Protein AF-A0A1H8MH37-F1 (afdb_monomer_lite)

Radius of gyration: 13.19 Å; chains: 1; bounding box: 40×23×22 Å

Sequence (75 aa):
MSSVDLLGTGVPGLDCILFGGLPKRGIYLATGEPGTGKTTLGLQFCLRASTQKQTAMFLTISQDARDLERIAASH

InterPro domains:
  IPR014774 KaiC-like domain [PF06745] (8-72)
  IPR020588 DNA recombination and repair protein RecA-like, ATP-binding domain [PS50162] (3-75)
  IPR027417 P-loop containing nucleoside triphosphate hydrolase [G3DSA:3.40.50.300] (2-75)
  IPR027417 P-loop containing nucleoside triphosphate hydrolase [SSF52540] (2-71)
  IPR051347 Circadian clock KaiC-related [PTHR42926] (3-75)

pLDDT: mean 91.86, std 7.99, range [44.66, 97.38]

Organism: NCBI:txid387096

Secondary structure (DSSP, 8-state):
-PPPPEE--S-HHHHHHTTTSEETT-------STTSSHHHHHHHHHHHHHHTT-------SSS-HHHHHHHHHT-

Structure (mmCIF, N/CA/C/O backbone):
data_AF-A0A1H8MH37-F1
#
_e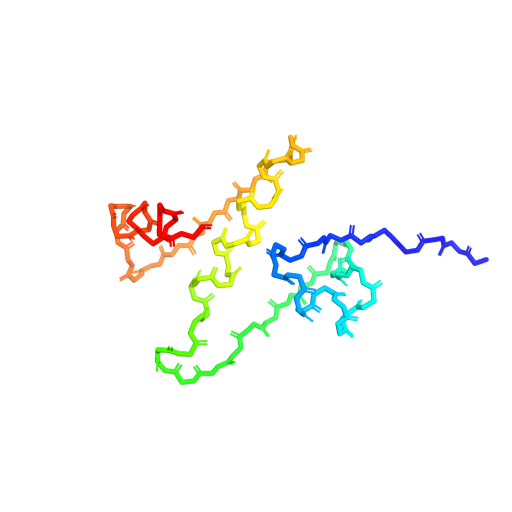ntry.id   AF-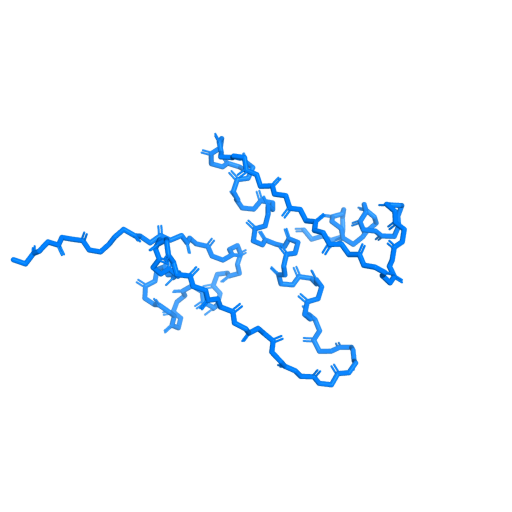A0A1H8MH37-F1
#
loop_
_atom_site.group_PDB
_atom_site.id
_atom_site.type_symbol
_atom_site.label_atom_id
_atom_site.label_alt_id
_atom_site.label_comp_id
_atom_site.label_asym_id
_atom_site.label_entity_id
_atom_site.label_seq_id
_atom_site.pdbx_PDB_ins_code
_atom_site.Cartn_x
_atom_site.Cartn_y
_atom_site.Cartn_z
_atom_site.occupancy
_atom_site.B_iso_or_equiv
_atom_site.auth_seq_id
_atom_site.auth_comp_id
_atom_site.auth_asym_id
_atom_site.auth_atom_id
_atom_site.pdbx_PDB_model_num
ATOM 1 N N . MET A 1 1 ? -26.094 -10.107 12.201 1.00 44.66 1 MET A N 1
ATOM 2 C CA . MET A 1 1 ? -24.732 -10.076 11.626 1.00 44.66 1 MET A CA 1
ATOM 3 C C . MET A 1 1 ? -24.171 -8.685 11.844 1.00 44.66 1 MET A C 1
ATOM 5 O O . MET A 1 1 ? -24.779 -7.734 11.376 1.00 44.66 1 MET A O 1
ATOM 9 N N . SER A 1 2 ? -23.096 -8.545 12.619 1.00 57.53 2 SER A N 1
ATOM 10 C CA . SER A 1 2 ? -22.406 -7.260 12.785 1.00 57.53 2 SER A CA 1
ATOM 11 C C . SER A 1 2 ? -21.760 -6.864 11.457 1.00 57.53 2 SER A C 1
ATOM 13 O O . SER A 1 2 ? -21.052 -7.676 10.862 1.00 57.53 2 SER A O 1
ATOM 15 N N . SER A 1 3 ? -22.022 -5.648 10.979 1.00 79.44 3 SER A N 1
ATOM 16 C CA . SER A 1 3 ? -21.420 -5.119 9.754 1.00 79.44 3 SER A CA 1
ATOM 17 C C . SER A 1 3 ? -19.898 -5.069 9.895 1.00 79.44 3 SER A C 1
ATOM 19 O O . SER A 1 3 ? -19.390 -4.485 10.854 1.00 79.44 3 SER A O 1
ATOM 21 N N . VAL A 1 4 ? -19.177 -5.682 8.956 1.00 85.56 4 VAL A N 1
ATOM 22 C CA . VAL A 1 4 ? -17.714 -5.598 8.894 1.00 85.56 4 VAL A CA 1
ATOM 23 C C . VAL A 1 4 ? -17.344 -4.219 8.364 1.00 85.56 4 VAL A C 1
ATOM 25 O O . VAL A 1 4 ? -17.778 -3.827 7.285 1.00 85.56 4 VAL A O 1
ATOM 28 N N . ASP A 1 5 ? -16.566 -3.476 9.142 1.00 92.81 5 ASP A N 1
ATOM 29 C CA . ASP A 1 5 ? -16.080 -2.155 8.757 1.00 92.81 5 ASP A CA 1
ATOM 30 C C . ASP A 1 5 ? -14.822 -2.314 7.886 1.00 92.81 5 ASP A C 1
ATOM 32 O O . ASP A 1 5 ? -13.876 -3.002 8.284 1.00 92.81 5 ASP A O 1
ATOM 36 N N . LEU A 1 6 ? -14.828 -1.723 6.690 1.00 94.31 6 LEU A N 1
ATOM 37 C CA . LEU A 1 6 ? -13.796 -1.900 5.665 1.00 94.31 6 LEU A CA 1
ATOM 38 C C . LEU A 1 6 ? -12.970 -0.619 5.478 1.00 94.31 6 LEU A C 1
ATOM 40 O O . LEU A 1 6 ? -13.459 0.500 5.638 1.00 94.31 6 LEU A O 1
ATOM 44 N N . LEU A 1 7 ? -11.705 -0.793 5.109 1.00 95.00 7 LEU A N 1
ATOM 45 C CA . LEU A 1 7 ? -10.785 0.257 4.687 1.00 95.00 7 LEU A CA 1
ATOM 46 C C . LEU A 1 7 ? -10.469 0.074 3.208 1.00 95.00 7 LEU A C 1
ATOM 48 O O . LEU A 1 7 ? -9.906 -0.946 2.813 1.00 95.00 7 LEU A O 1
ATOM 52 N N . GLY A 1 8 ? -10.796 1.081 2.402 1.00 95.50 8 GLY A N 1
ATOM 53 C CA . GLY A 1 8 ? -10.395 1.100 0.998 1.00 95.50 8 GLY A CA 1
ATOM 54 C C . GLY A 1 8 ? -8.873 1.133 0.866 1.00 95.50 8 GLY A C 1
ATOM 55 O O . GLY A 1 8 ? -8.189 1.819 1.626 1.00 95.50 8 GLY A O 1
ATOM 56 N N . THR A 1 9 ? -8.352 0.415 -0.120 1.00 95.81 9 THR A N 1
ATOM 57 C CA . THR A 1 9 ? -6.918 0.301 -0.402 1.00 95.81 9 THR A CA 1
ATOM 58 C C . THR A 1 9 ? -6.345 1.518 -1.118 1.00 95.81 9 THR A C 1
ATOM 60 O O . THR A 1 9 ? -5.130 1.684 -1.159 1.00 95.81 9 THR A O 1
ATOM 63 N N . GLY A 1 10 ? -7.209 2.361 -1.692 1.00 94.38 10 GLY A N 1
ATOM 64 C CA . GLY A 1 10 ? -6.802 3.455 -2.576 1.00 94.38 10 GLY A CA 1
ATOM 65 C C . GLY A 1 10 ? -6.630 3.014 -4.030 1.00 94.38 10 GLY A C 1
ATOM 66 O O . GLY A 1 10 ? -6.520 3.863 -4.905 1.00 94.38 10 GLY A O 1
ATOM 67 N N . VAL A 1 11 ? -6.692 1.707 -4.310 1.00 95.81 11 VAL A N 1
ATOM 68 C CA . VAL A 1 11 ? -6.606 1.139 -5.658 1.00 95.81 11 VAL A CA 1
ATOM 69 C C . VAL A 1 11 ? -7.994 0.627 -6.067 1.00 95.81 11 VAL A C 1
ATOM 71 O O . VAL A 1 11 ? -8.396 -0.448 -5.619 1.00 95.81 11 VAL A O 1
ATOM 74 N N . PRO A 1 12 ? -8.734 1.331 -6.949 1.00 95.06 12 PRO A N 1
ATOM 75 C CA . PRO A 1 12 ? -10.129 0.994 -7.252 1.00 95.06 12 PRO A CA 1
ATOM 76 C C . PRO A 1 12 ? -10.339 -0.442 -7.751 1.00 95.06 12 PRO A C 1
ATOM 78 O O . PRO A 1 12 ? -11.306 -1.100 -7.372 1.00 95.06 12 PRO A O 1
ATOM 81 N N . GLY A 1 13 ? -9.415 -0.952 -8.573 1.00 96.62 13 GLY A N 1
ATOM 82 C CA . GLY A 1 13 ? -9.479 -2.329 -9.070 1.00 96.62 13 GLY A CA 1
ATOM 83 C C . GLY A 1 13 ? -9.325 -3.369 -7.958 1.00 96.62 13 GLY A C 1
ATOM 84 O O . GLY A 1 13 ? -10.031 -4.374 -7.953 1.00 96.62 13 GLY A O 1
ATOM 85 N N . LEU A 1 14 ? -8.455 -3.103 -6.982 1.00 96.50 14 LEU A N 1
ATOM 86 C CA . LEU A 1 14 ? -8.255 -3.990 -5.840 1.00 96.50 14 LEU A CA 1
ATOM 87 C C . LEU A 1 14 ? -9.435 -3.910 -4.865 1.00 96.50 14 LEU A C 1
ATOM 89 O O . LEU A 1 14 ? -9.906 -4.942 -4.401 1.00 96.50 14 LEU A O 1
ATOM 93 N N . ASP A 1 15 ? -9.966 -2.711 -4.616 1.00 96.62 15 ASP A N 1
ATOM 94 C CA . ASP A 1 15 ? -11.163 -2.519 -3.789 1.00 96.62 15 ASP A CA 1
ATOM 95 C C . ASP A 1 15 ? -12.375 -3.267 -4.356 1.00 96.62 15 ASP A C 1
ATOM 97 O O . ASP A 1 15 ? -13.143 -3.851 -3.595 1.00 96.62 15 ASP A O 1
ATOM 101 N N . CYS A 1 16 ? -12.520 -3.310 -5.684 1.00 97.38 16 CYS A N 1
ATOM 102 C CA . CYS A 1 16 ? -13.551 -4.098 -6.359 1.00 97.38 16 CYS A CA 1
ATOM 103 C C . CYS A 1 16 ? -13.397 -5.603 -6.077 1.00 97.38 16 CYS A C 1
ATOM 105 O O . CYS A 1 16 ? -14.357 -6.257 -5.672 1.00 97.38 16 CYS A O 1
ATOM 107 N N . ILE A 1 17 ? -12.179 -6.138 -6.218 1.00 96.88 17 ILE A N 1
ATOM 108 C CA . ILE A 1 17 ? -11.869 -7.555 -5.948 1.00 96.88 17 ILE A CA 1
ATOM 109 C C . ILE A 1 17 ? -12.096 -7.904 -4.468 1.00 96.88 17 ILE A C 1
ATOM 111 O O . ILE A 1 17 ? -12.533 -9.007 -4.149 1.00 96.88 17 ILE A O 1
ATOM 115 N N . LEU A 1 18 ? -11.818 -6.963 -3.564 1.00 95.56 18 LEU A N 1
ATOM 116 C CA . LEU A 1 18 ? -11.952 -7.126 -2.115 1.00 95.56 18 LEU A CA 1
ATOM 117 C C . LEU A 1 18 ? -13.329 -6.709 -1.571 1.00 95.56 18 LEU A C 1
ATOM 119 O O . LEU A 1 18 ? -13.480 -6.554 -0.362 1.00 95.56 18 LEU A O 1
ATOM 123 N N . PHE A 1 19 ? -14.334 -6.507 -2.429 1.00 94.25 19 PHE A N 1
ATOM 124 C CA . PHE A 1 19 ? -15.697 -6.128 -2.029 1.00 94.25 19 PHE A CA 1
ATOM 125 C C . PHE A 1 19 ? -15.777 -4.870 -1.141 1.00 94.25 19 PHE A C 1
ATOM 127 O O . PHE A 1 19 ? -16.566 -4.802 -0.200 1.00 94.25 19 PHE A O 1
ATOM 134 N N . GLY A 1 20 ? -14.970 -3.854 -1.449 1.00 92.62 20 GLY A N 1
ATOM 135 C CA . GLY A 1 20 ? -14.942 -2.570 -0.743 1.00 92.62 20 GLY A CA 1
ATOM 136 C C . GLY A 1 20 ? -13.696 -2.338 0.112 1.00 92.62 20 GLY A C 1
ATOM 137 O O . GLY A 1 20 ? -13.529 -1.236 0.636 1.00 92.62 20 GLY A O 1
ATOM 138 N N . GLY A 1 21 ? -12.809 -3.331 0.223 1.00 95.44 21 GLY A N 1
ATOM 139 C CA . GLY A 1 21 ? -11.468 -3.162 0.778 1.00 95.44 21 GLY A CA 1
ATOM 140 C C . GLY A 1 21 ? -11.130 -4.148 1.891 1.00 95.44 21 GLY A C 1
ATOM 141 O O . GLY A 1 21 ? -11.633 -5.265 1.956 1.00 95.44 21 GLY A O 1
ATOM 142 N N . LEU A 1 22 ? -10.229 -3.734 2.774 1.00 95.94 22 LEU A N 1
ATOM 143 C CA . LEU A 1 22 ? -9.663 -4.573 3.822 1.00 95.94 22 LEU A CA 1
ATOM 144 C C . LEU A 1 22 ? -10.443 -4.414 5.136 1.00 95.94 22 LEU A C 1
ATOM 146 O O . LEU A 1 22 ? -10.612 -3.284 5.596 1.00 95.94 22 LEU A O 1
ATOM 150 N N . PRO A 1 23 ? -10.877 -5.500 5.797 1.00 95.44 23 PRO A N 1
ATOM 151 C CA . PRO A 1 23 ? -11.437 -5.426 7.145 1.00 95.44 23 PRO A CA 1
ATOM 152 C C . PRO A 1 23 ? -10.565 -4.628 8.127 1.00 95.44 23 PRO A C 1
ATOM 154 O O . PRO A 1 23 ? -9.347 -4.824 8.228 1.00 95.44 23 PRO A O 1
ATOM 157 N N . LYS A 1 24 ? -11.187 -3.725 8.890 1.00 93.25 24 LYS A N 1
ATOM 158 C CA . LYS A 1 24 ? -10.499 -2.982 9.951 1.00 93.25 24 LYS A CA 1
ATOM 159 C C . LYS A 1 24 ? -9.914 -3.929 10.992 1.00 93.25 24 LYS A C 1
ATOM 161 O O . LYS A 1 24 ? -10.454 -5.000 11.255 1.00 93.25 24 LYS A O 1
ATOM 166 N N . ARG A 1 25 ? -8.834 -3.477 11.640 1.00 92.25 25 ARG A N 1
ATOM 167 C CA . ARG A 1 25 ? -8.125 -4.216 12.705 1.00 92.25 25 ARG A CA 1
ATOM 168 C C . ARG A 1 25 ? -7.534 -5.559 12.234 1.00 92.25 25 ARG A C 1
ATOM 170 O O . ARG A 1 25 ? -7.283 -6.429 13.061 1.00 92.25 25 ARG A O 1
ATOM 177 N N . GLY A 1 26 ? -7.312 -5.717 10.927 1.00 91.44 26 GLY A N 1
ATOM 178 C CA . GLY A 1 26 ? -6.621 -6.862 10.332 1.00 91.44 26 GLY A CA 1
ATOM 179 C C . GLY A 1 26 ? -5.127 -6.610 10.107 1.00 91.44 26 GLY A C 1
ATOM 180 O O . GLY A 1 26 ? -4.685 -5.463 10.025 1.00 91.44 26 GLY A O 1
ATOM 181 N N . ILE A 1 27 ? -4.363 -7.697 9.983 1.00 95.88 27 ILE A N 1
ATOM 182 C CA . ILE A 1 27 ? -2.958 -7.686 9.555 1.00 95.88 27 ILE A CA 1
ATOM 183 C C . ILE A 1 27 ? -2.905 -8.255 8.140 1.00 95.88 27 ILE A C 1
ATOM 185 O O . ILE A 1 27 ? -3.424 -9.342 7.890 1.00 95.88 27 ILE A O 1
ATOM 189 N N . TYR A 1 28 ? -2.262 -7.529 7.230 1.00 96.06 28 TYR A N 1
ATOM 190 C CA . TYR A 1 28 ? -2.192 -7.880 5.814 1.00 96.06 28 TYR A CA 1
ATOM 191 C C . TYR A 1 28 ? -0.741 -7.939 5.354 1.00 96.06 28 TYR A C 1
ATOM 193 O O . TYR A 1 28 ? 0.066 -7.085 5.719 1.00 96.06 28 TYR A O 1
ATOM 201 N N . LEU A 1 29 ? -0.422 -8.940 4.533 1.00 96.81 29 LEU A N 1
ATOM 202 C CA . LEU A 1 29 ? 0.898 -9.121 3.941 1.00 96.81 29 LEU A CA 1
ATOM 203 C C . LEU A 1 29 ? 0.797 -9.018 2.419 1.00 96.81 29 LEU A C 1
ATOM 205 O O . LEU A 1 29 ? 0.192 -9.871 1.775 1.00 96.81 29 LEU A O 1
ATOM 209 N N . ALA A 1 30 ? 1.431 -7.996 1.847 1.00 95.31 30 ALA A N 1
ATOM 210 C CA . ALA A 1 30 ? 1.626 -7.881 0.407 1.00 95.31 30 ALA A CA 1
ATOM 211 C C . ALA A 1 30 ? 2.998 -8.462 0.032 1.00 95.31 30 ALA A C 1
ATOM 213 O O . ALA A 1 30 ? 4.035 -7.919 0.413 1.00 95.31 30 ALA A O 1
ATOM 214 N N . THR A 1 31 ? 3.007 -9.566 -0.718 1.00 96.31 31 THR A N 1
ATOM 215 C CA . THR A 1 31 ? 4.227 -10.267 -1.150 1.00 96.31 31 THR A CA 1
ATOM 216 C C . THR A 1 31 ? 4.383 -10.247 -2.670 1.00 96.31 31 THR A C 1
ATOM 218 O O . THR A 1 31 ? 3.407 -10.121 -3.404 1.00 96.31 31 THR A O 1
ATOM 221 N N . GLY A 1 32 ? 5.624 -10.342 -3.145 1.00 95.94 32 GLY A N 1
ATOM 222 C CA . GLY A 1 32 ? 5.962 -10.393 -4.565 1.00 95.94 32 GLY A CA 1
ATOM 223 C C . GLY A 1 32 ? 7.404 -9.974 -4.841 1.00 95.94 32 GLY A C 1
ATOM 224 O O . GLY A 1 32 ? 8.066 -9.390 -3.979 1.00 95.94 32 GLY A O 1
ATOM 225 N N . GLU A 1 33 ? 7.875 -10.221 -6.059 1.00 97.06 33 GLU A N 1
ATOM 226 C CA . GLU A 1 33 ? 9.232 -9.894 -6.516 1.00 97.06 33 GLU A CA 1
ATOM 227 C C . GLU A 1 33 ? 9.543 -8.383 -6.478 1.00 97.06 33 GLU A C 1
ATOM 229 O O . GLU A 1 33 ? 8.630 -7.551 -6.442 1.00 97.06 33 GLU A O 1
ATOM 234 N N . PRO A 1 34 ? 10.819 -7.964 -6.441 1.00 93.25 34 PRO A N 1
ATOM 235 C CA . PRO A 1 34 ? 11.180 -6.554 -6.585 1.00 93.25 34 PRO A CA 1
ATOM 236 C C . PRO A 1 34 ? 10.510 -5.914 -7.813 1.00 93.25 34 P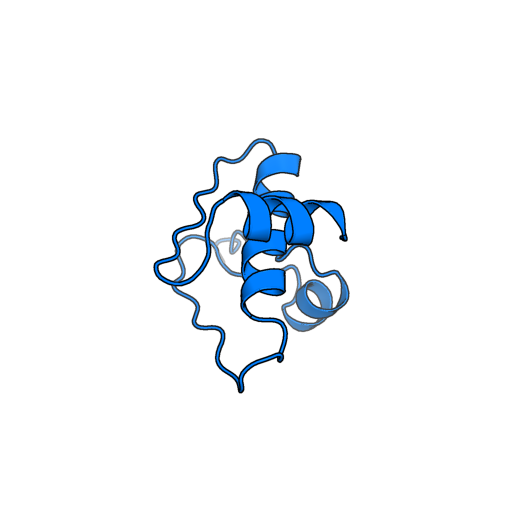RO A C 1
ATOM 238 O O . PRO A 1 34 ? 10.421 -6.524 -8.870 1.00 93.25 34 PRO A O 1
ATOM 241 N N . GLY A 1 35 ? 10.001 -4.687 -7.667 1.00 91.38 35 GLY A N 1
ATOM 242 C CA . GLY A 1 35 ? 9.314 -3.980 -8.758 1.00 91.38 35 GLY A CA 1
ATOM 243 C C . GLY A 1 35 ? 7.818 -4.286 -8.923 1.00 91.38 35 GLY A C 1
ATOM 244 O O . GLY A 1 35 ? 7.149 -3.559 -9.646 1.00 91.38 35 GLY A O 1
ATOM 245 N N . THR A 1 36 ? 7.235 -5.248 -8.195 1.00 95.06 36 THR A N 1
ATOM 246 C CA . THR A 1 36 ? 5.790 -5.568 -8.297 1.00 95.06 36 THR A CA 1
ATOM 247 C C . THR A 1 36 ? 4.833 -4.531 -7.686 1.00 95.06 36 THR A C 1
ATOM 249 O O . THR A 1 36 ? 3.635 -4.778 -7.593 1.00 95.06 36 THR A O 1
ATOM 252 N N . GLY A 1 37 ? 5.332 -3.378 -7.228 1.00 93.44 37 GLY A N 1
ATOM 253 C CA . GLY A 1 37 ? 4.487 -2.285 -6.726 1.00 93.44 37 GLY A CA 1
ATOM 254 C C . GLY A 1 37 ? 4.073 -2.364 -5.249 1.00 93.44 37 GLY A C 1
ATOM 255 O O . GLY A 1 37 ? 3.174 -1.639 -4.839 1.00 93.44 37 GLY A O 1
ATOM 256 N N . LYS A 1 38 ? 4.728 -3.186 -4.415 1.00 95.44 38 LYS A N 1
ATOM 257 C CA . LYS A 1 38 ? 4.424 -3.298 -2.966 1.00 95.44 38 LYS A CA 1
ATOM 258 C C . LYS A 1 38 ? 4.492 -1.956 -2.225 1.00 95.44 38 LYS A C 1
ATOM 260 O O . LYS A 1 38 ? 3.572 -1.619 -1.486 1.00 95.44 38 LYS A O 1
ATOM 265 N N . THR A 1 39 ? 5.561 -1.186 -2.444 1.00 94.50 39 THR A N 1
ATOM 266 C CA . THR A 1 39 ? 5.717 0.149 -1.844 1.00 94.50 39 THR A CA 1
ATOM 267 C C . THR A 1 39 ? 4.605 1.081 -2.313 1.00 94.50 39 THR A C 1
ATOM 269 O O . THR A 1 39 ? 3.987 1.750 -1.492 1.00 94.50 39 THR A O 1
ATOM 272 N N . THR A 1 40 ? 4.297 1.074 -3.613 1.00 94.44 40 THR A N 1
ATOM 273 C CA . THR A 1 40 ? 3.210 1.871 -4.192 1.00 94.44 40 THR A CA 1
ATOM 274 C C . THR A 1 40 ? 1.864 1.519 -3.564 1.00 94.44 40 THR A C 1
ATOM 276 O O . THR A 1 40 ? 1.144 2.421 -3.157 1.00 94.44 40 THR A O 1
ATOM 279 N N . LEU A 1 41 ? 1.546 0.231 -3.404 1.00 95.62 41 LEU A N 1
ATOM 280 C CA . LEU A 1 41 ? 0.315 -0.214 -2.746 1.00 95.62 41 LEU A CA 1
ATOM 281 C C . LEU A 1 41 ? 0.232 0.283 -1.295 1.00 95.62 41 LEU A C 1
ATOM 283 O O . LEU A 1 41 ? -0.800 0.807 -0.882 1.00 95.62 41 LEU A O 1
ATOM 287 N N . GLY A 1 42 ? 1.316 0.149 -0.525 1.00 95.50 42 GLY A N 1
ATOM 288 C CA . GLY A 1 42 ? 1.351 0.632 0.857 1.00 95.50 42 GLY A CA 1
ATOM 289 C C . GLY A 1 42 ? 1.203 2.155 0.959 1.00 95.50 42 GLY A C 1
ATOM 290 O O . GLY A 1 42 ? 0.476 2.644 1.822 1.00 95.50 42 GLY A O 1
ATOM 291 N N . LEU A 1 43 ? 1.824 2.911 0.050 1.00 95.19 43 LEU A N 1
ATOM 292 C CA . LEU A 1 43 ? 1.668 4.367 -0.012 1.00 95.19 43 LEU A CA 1
ATOM 293 C C . LEU A 1 43 ? 0.246 4.773 -0.412 1.00 95.19 43 LEU A C 1
ATOM 295 O O . LEU A 1 43 ? -0.325 5.649 0.230 1.00 95.19 43 LEU A O 1
ATOM 299 N N . GLN A 1 44 ? -0.357 4.113 -1.405 1.00 95.56 44 GLN A N 1
ATOM 300 C CA . GLN A 1 44 ? -1.749 4.345 -1.809 1.00 95.56 44 GLN A CA 1
ATOM 301 C C . GLN A 1 44 ? -2.724 4.110 -0.650 1.00 95.56 44 GLN A C 1
ATOM 303 O O . GLN A 1 44 ? -3.624 4.922 -0.425 1.00 95.56 44 GLN A O 1
ATOM 308 N N . PHE A 1 45 ? -2.483 3.075 0.159 1.00 96.06 45 PHE A N 1
ATOM 309 C CA . PHE A 1 45 ? -3.253 2.824 1.375 1.00 96.06 45 PHE A CA 1
ATOM 310 C C . PHE A 1 45 ? -3.148 3.993 2.373 1.00 96.06 45 PHE A C 1
ATOM 312 O O . PHE A 1 45 ? -4.161 4.478 2.883 1.00 96.06 45 PHE A O 1
ATOM 319 N N . CYS A 1 46 ? -1.936 4.504 2.622 1.00 95.12 46 CYS A N 1
ATOM 320 C CA . CYS A 1 46 ? -1.724 5.655 3.505 1.00 95.12 46 CYS A CA 1
ATOM 321 C C . CYS A 1 46 ? -2.344 6.953 2.957 1.00 95.12 46 CYS A C 1
ATOM 323 O O . CYS A 1 46 ? -2.979 7.696 3.708 1.00 95.12 46 CYS A O 1
ATOM 325 N N . LEU A 1 47 ? -2.202 7.222 1.656 1.00 94.00 47 LEU A N 1
ATOM 326 C CA . LEU A 1 47 ? -2.800 8.386 0.996 1.00 94.00 47 LEU A CA 1
ATOM 327 C C . LEU A 1 47 ? -4.327 8.334 1.077 1.00 94.00 47 LEU A C 1
ATOM 329 O O . LEU A 1 47 ? -4.965 9.323 1.442 1.00 94.00 47 LEU A O 1
ATOM 333 N N . ARG A 1 48 ? -4.922 7.160 0.840 1.00 95.25 48 ARG A N 1
ATOM 334 C CA . ARG A 1 48 ? -6.364 6.953 0.986 1.00 95.25 48 ARG A CA 1
ATOM 335 C C . ARG A 1 48 ? -6.834 7.272 2.402 1.00 95.25 48 ARG A C 1
ATOM 337 O O . ARG A 1 48 ? -7.808 8.012 2.549 1.00 95.25 48 ARG A O 1
ATOM 344 N N . ALA A 1 49 ? -6.136 6.788 3.427 1.00 93.69 49 ALA A N 1
ATOM 345 C CA . ALA A 1 49 ? -6.446 7.114 4.818 1.00 93.69 49 ALA A CA 1
ATOM 346 C C . ALA A 1 49 ? -6.394 8.634 5.081 1.00 93.69 49 ALA A C 1
ATOM 348 O O . ALA A 1 49 ? -7.329 9.185 5.667 1.00 93.69 49 ALA A O 1
ATOM 349 N N . SER A 1 50 ? -5.378 9.330 4.555 1.00 90.94 50 SER A N 1
ATOM 350 C CA . SER A 1 50 ? -5.252 10.792 4.659 1.00 90.94 50 SER A CA 1
ATOM 351 C C . SER A 1 50 ? -6.457 11.529 4.052 1.00 90.94 50 SER A C 1
ATOM 353 O O . SER A 1 50 ? -7.057 12.384 4.708 1.00 90.94 50 SER A O 1
ATOM 355 N N . THR A 1 51 ? -6.917 11.132 2.855 1.00 91.56 51 THR A N 1
ATOM 356 C CA . THR A 1 51 ? -8.119 11.732 2.228 1.00 91.56 51 THR A CA 1
ATOM 357 C C . THR A 1 51 ? -9.398 11.540 3.049 1.00 91.56 51 THR A C 1
ATOM 359 O O . THR A 1 51 ? -10.333 12.332 2.945 1.00 91.56 51 THR A O 1
ATOM 362 N N . GLN A 1 52 ? -9.436 10.515 3.903 1.00 92.25 52 GLN A N 1
ATOM 363 C CA . GLN A 1 52 ? -10.550 10.221 4.803 1.00 92.25 52 GLN A CA 1
ATOM 364 C C . GLN A 1 52 ? -10.384 10.849 6.195 1.00 92.25 52 GLN A C 1
ATOM 366 O O . GLN A 1 52 ? -11.132 10.501 7.109 1.00 92.25 52 GLN A O 1
ATOM 371 N N . LYS A 1 53 ? -9.423 11.770 6.370 1.00 91.62 53 LYS A N 1
ATOM 372 C CA . LYS A 1 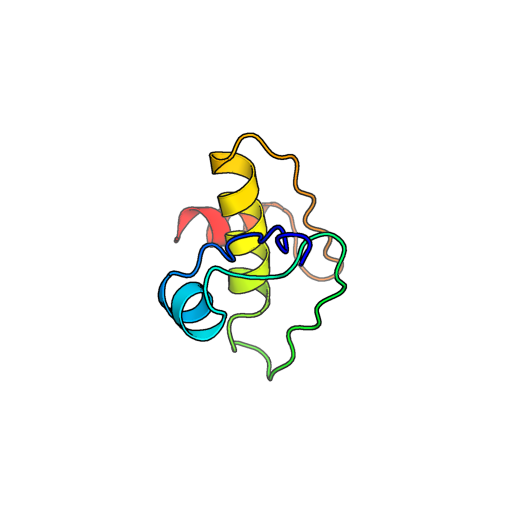53 ? -9.068 12.382 7.663 1.00 91.62 53 LYS A CA 1
ATOM 373 C C . LYS A 1 53 ? -8.669 11.346 8.724 1.00 91.62 53 LYS A C 1
ATOM 375 O O . LYS A 1 53 ? -8.881 11.562 9.915 1.00 91.62 53 LYS A O 1
ATOM 380 N N . GLN A 1 54 ? -8.105 10.218 8.294 1.00 92.88 54 GLN A N 1
ATOM 381 C CA . GLN A 1 54 ? -7.520 9.213 9.174 1.00 92.88 54 GLN A CA 1
ATOM 382 C C . GLN A 1 54 ? -6.003 9.381 9.218 1.00 92.88 54 GLN A C 1
ATOM 384 O O . GLN A 1 54 ? -5.370 9.789 8.244 1.00 92.88 54 GLN A O 1
ATOM 389 N N . THR A 1 55 ? -5.408 9.040 10.356 1.00 93.75 55 THR A N 1
ATOM 390 C CA . THR A 1 55 ? -3.954 9.026 10.511 1.00 93.75 55 THR A CA 1
ATOM 391 C C . THR A 1 55 ? -3.390 7.713 9.980 1.00 93.75 55 THR A C 1
ATOM 393 O O . THR A 1 55 ? -3.869 6.639 10.340 1.00 93.75 55 THR A O 1
ATOM 396 N N . ALA A 1 56 ? -2.343 7.799 9.163 1.00 94.38 56 ALA A N 1
ATOM 397 C CA . ALA A 1 56 ? -1.584 6.651 8.687 1.00 94.38 56 ALA A CA 1
ATOM 398 C C . ALA A 1 56 ? -0.086 6.872 8.920 1.00 94.38 56 ALA A C 1
ATOM 400 O O . ALA A 1 56 ? 0.394 8.003 8.879 1.00 94.38 56 ALA A O 1
ATOM 401 N N . MET A 1 57 ? 0.642 5.782 9.155 1.00 94.25 57 MET A N 1
ATOM 402 C CA . MET A 1 57 ? 2.094 5.778 9.310 1.00 94.25 57 MET A CA 1
ATOM 403 C C . MET A 1 57 ? 2.685 4.779 8.323 1.00 94.25 57 MET A C 1
ATOM 405 O O . MET A 1 57 ? 2.318 3.605 8.337 1.00 94.25 57 MET A O 1
ATOM 409 N N . PHE A 1 58 ? 3.610 5.248 7.491 1.00 94.50 58 PHE A N 1
ATOM 410 C CA . PHE A 1 58 ? 4.394 4.397 6.608 1.00 94.50 58 PHE A CA 1
ATOM 411 C C . PHE A 1 58 ? 5.794 4.236 7.203 1.00 94.50 58 PHE A C 1
ATOM 413 O O . PHE A 1 58 ? 6.518 5.217 7.362 1.00 94.50 58 PHE A O 1
ATOM 420 N N . LEU A 1 59 ? 6.164 3.006 7.556 1.00 94.12 59 LEU A N 1
ATOM 421 C CA . LEU A 1 59 ? 7.479 2.677 8.102 1.00 94.12 59 LEU A CA 1
ATOM 422 C C . LEU A 1 59 ? 8.278 1.892 7.060 1.00 94.12 59 LEU A C 1
ATOM 424 O O . LEU A 1 59 ? 7.796 0.897 6.525 1.00 94.12 59 LEU A O 1
ATOM 428 N N . THR A 1 60 ? 9.514 2.313 6.806 1.00 91.81 60 THR A N 1
ATOM 429 C CA . THR A 1 60 ? 10.450 1.623 5.911 1.00 91.81 60 THR A CA 1
ATOM 430 C C . THR A 1 60 ? 11.853 1.623 6.505 1.00 91.81 60 THR A C 1
ATOM 432 O O . THR A 1 60 ? 12.212 2.525 7.257 1.00 91.81 60 THR A O 1
ATOM 435 N N . ILE A 1 61 ? 12.641 0.606 6.156 1.00 92.44 61 ILE A N 1
ATOM 436 C CA . ILE A 1 61 ? 14.071 0.506 6.490 1.00 92.44 61 ILE A CA 1
ATOM 437 C C . ILE A 1 61 ? 14.970 0.620 5.251 1.00 92.44 61 ILE A C 1
ATOM 439 O O . ILE A 1 61 ? 16.190 0.595 5.376 1.00 92.44 61 ILE A O 1
ATOM 443 N N . SER A 1 62 ? 14.382 0.698 4.054 1.00 87.25 62 SER A N 1
ATOM 444 C CA . SER A 1 62 ? 15.111 0.551 2.784 1.00 87.25 62 SER A CA 1
ATOM 445 C C . SER A 1 62 ? 15.071 1.791 1.893 1.00 87.25 62 SER A C 1
ATOM 447 O O . SER A 1 62 ? 15.792 1.829 0.904 1.00 87.25 62 SER A O 1
ATOM 449 N N . GLN A 1 63 ? 14.220 2.775 2.194 1.00 88.31 63 GLN A N 1
ATOM 450 C CA . GLN A 1 63 ? 14.020 3.965 1.361 1.00 88.31 63 GLN A CA 1
ATOM 451 C C . GLN A 1 63 ? 14.047 5.226 2.221 1.00 88.31 63 GLN A C 1
ATOM 453 O O . GLN A 1 63 ? 13.587 5.197 3.364 1.00 88.31 63 GLN A O 1
ATOM 458 N N . ASP A 1 64 ? 14.576 6.322 1.672 1.00 92.00 64 ASP A N 1
ATOM 459 C CA . ASP A 1 64 ? 14.539 7.623 2.337 1.00 92.00 64 ASP A CA 1
ATOM 460 C C . ASP A 1 64 ? 13.191 8.338 2.112 1.00 92.00 64 ASP A C 1
ATOM 462 O O . ASP A 1 64 ? 12.364 7.924 1.293 1.00 92.00 64 ASP A O 1
ATOM 466 N N . ALA A 1 65 ? 12.942 9.407 2.873 1.00 89.38 65 ALA A N 1
ATOM 467 C CA . ALA A 1 65 ? 11.678 10.140 2.804 1.00 89.38 65 ALA A CA 1
ATOM 468 C C . ALA A 1 65 ? 11.426 10.773 1.425 1.00 89.38 65 ALA A C 1
ATOM 470 O O . ALA A 1 65 ? 10.294 10.765 0.947 1.00 89.38 65 ALA A O 1
ATOM 471 N N . ARG A 1 66 ? 12.475 11.265 0.754 1.00 91.12 66 ARG A N 1
ATOM 472 C CA . ARG A 1 66 ? 12.352 11.944 -0.546 1.00 91.12 66 ARG A CA 1
ATOM 473 C C . ARG A 1 66 ? 11.950 10.964 -1.640 1.00 91.12 66 ARG A C 1
ATOM 475 O O . ARG A 1 66 ? 11.155 11.303 -2.514 1.00 91.12 66 ARG A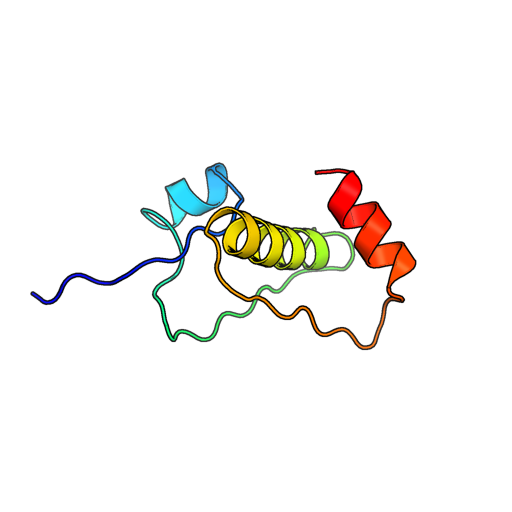 O 1
ATOM 482 N N . ASP A 1 67 ? 12.467 9.739 -1.587 1.00 89.88 67 ASP A N 1
ATOM 483 C CA . ASP A 1 67 ? 12.044 8.677 -2.494 1.00 89.88 67 ASP A CA 1
ATOM 484 C C . ASP A 1 67 ? 10.560 8.348 -2.328 1.00 89.88 67 ASP A C 1
ATOM 486 O O . ASP A 1 67 ? 9.849 8.206 -3.325 1.00 89.88 67 ASP A O 1
ATOM 490 N N . LEU A 1 68 ? 10.079 8.259 -1.085 1.00 90.62 68 LEU A N 1
ATOM 491 C CA . LEU A 1 68 ? 8.664 8.007 -0.813 1.00 90.62 68 LEU A CA 1
ATOM 492 C C . LEU A 1 68 ? 7.775 9.169 -1.266 1.00 90.62 68 LEU A C 1
ATOM 494 O O . LEU A 1 68 ? 6.7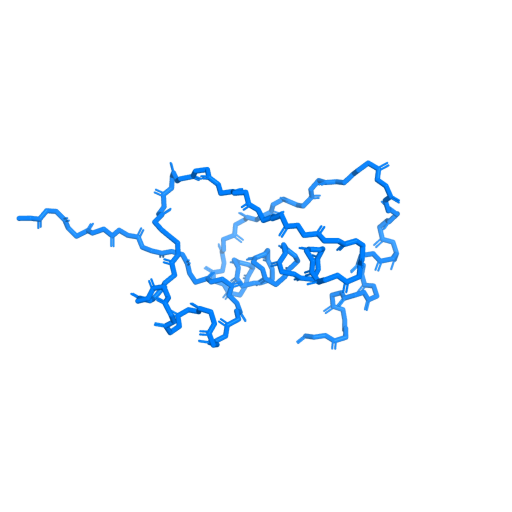41 8.923 -1.881 1.00 90.62 68 LEU A O 1
ATOM 498 N N . GLU A 1 69 ? 8.185 10.415 -1.024 1.00 91.25 69 GLU A N 1
ATOM 499 C CA . GLU A 1 69 ? 7.473 11.612 -1.491 1.00 91.25 69 GLU A CA 1
ATOM 500 C C . GLU A 1 69 ? 7.356 11.640 -3.016 1.00 91.25 69 GLU A C 1
ATOM 502 O O . GLU A 1 69 ? 6.286 11.923 -3.552 1.00 91.25 69 GLU A O 1
ATOM 507 N N . ARG A 1 70 ? 8.426 11.272 -3.728 1.00 90.81 70 ARG A N 1
ATOM 508 C CA . ARG A 1 70 ? 8.409 11.175 -5.191 1.00 90.81 70 ARG A CA 1
ATOM 509 C C . ARG A 1 70 ? 7.420 10.121 -5.690 1.00 90.81 70 ARG A C 1
ATOM 511 O O . ARG A 1 70 ? 6.707 10.387 -6.652 1.00 90.81 70 ARG A O 1
ATOM 518 N N . ILE A 1 71 ? 7.370 8.947 -5.056 1.00 89.50 71 ILE A N 1
ATOM 519 C CA . ILE A 1 71 ? 6.411 7.887 -5.418 1.00 89.50 71 ILE A CA 1
ATOM 520 C C . ILE A 1 71 ? 4.977 8.319 -5.084 1.00 89.50 71 ILE A C 1
ATOM 522 O O . ILE A 1 71 ? 4.053 8.038 -5.840 1.00 89.50 71 ILE A O 1
ATOM 526 N N . ALA A 1 72 ? 4.781 9.007 -3.959 1.00 88.25 72 ALA A N 1
ATOM 527 C CA . ALA A 1 72 ? 3.474 9.516 -3.564 1.00 88.25 72 ALA A CA 1
ATOM 528 C C . ALA A 1 72 ? 2.972 10.613 -4.514 1.00 88.25 72 ALA A C 1
ATOM 530 O O . ALA A 1 72 ? 1.784 10.677 -4.784 1.00 88.25 72 ALA A O 1
ATOM 531 N N . ALA A 1 73 ? 3.859 11.456 -5.047 1.00 88.81 73 ALA A N 1
ATOM 532 C CA . ALA A 1 73 ? 3.492 12.513 -5.986 1.00 88.81 73 ALA A CA 1
ATOM 533 C C . ALA A 1 73 ? 3.169 12.004 -7.404 1.00 88.81 73 ALA A C 1
ATOM 535 O O . ALA A 1 73 ? 2.583 12.744 -8.193 1.00 88.81 73 ALA A O 1
ATOM 536 N N . SER A 1 74 ? 3.564 10.776 -7.760 1.00 85.00 74 SER A N 1
ATOM 537 C CA . SER A 1 74 ? 3.332 10.219 -9.099 1.00 85.00 74 SER A CA 1
ATOM 538 C C . SER A 1 74 ? 1.979 9.518 -9.273 1.00 85.00 74 SER A C 1
ATOM 540 O O . SER A 1 74 ? 1.703 9.035 -10.373 1.00 85.00 74 SER A O 1
ATOM 542 N N . HIS A 1 75 ? 1.161 9.421 -8.220 1.00 69.56 75 HIS A N 1
ATOM 543 C CA . HIS A 1 75 ? -0.091 8.659 -8.194 1.00 69.56 75 HIS A CA 1
ATOM 544 C C . HIS A 1 75 ? -1.160 9.349 -7.347 1.00 69.56 75 HIS A C 1
ATOM 546 O O . HIS A 1 75 ? -2.338 9.294 -7.757 1.00 69.56 75 HIS A O 1
#

Foldseek 3Di:
DPDFDAQAQLDVVVCVVVVNHHGPPDDDDDDDDPPPCPLVSLLSSQVSCVVVVHHDDDDDDPDDPVVSVVSNVVD